Protein AF-A0A656JWQ7-F1 (afdb_monomer)

Sequence (97 aa):
YGADPSVATGVGISLRDSANGDPMNFVGWPGNTGAGNPGGKLAGWYPVLDQTTNQGDSQAGYTRYTKVITAVLEKLPRRQPTAGRVDATAYVLVKVQ

Radius of gyration: 17.33 Å; Cα contacts (8 Å, |Δi|>4): 131; chains: 1; bounding box: 42×23×44 Å

Foldseek 3Di:
DPPDLQAKPQKDKWKAFPQPRHTADCACRLDDDDDPDDDDRSRRHDPPPPSWDWPQDPDPPDTDIDTDMDIDIGGHPPGDIHHHDDDDDDDDDDDDD

Solvent-accessible surface area (backbone atoms only — not comparable to full-atom values): 6421 Å² total; per-residue (Å²): 133,89,79,53,78,63,42,42,40,35,59,47,77,48,40,22,39,59,80,80,64,47,80,50,51,54,70,71,64,74,71,68,95,58,98,85,47,65,59,53,58,62,30,30,44,70,66,87,72,62,78,41,46,78,72,51,58,97,51,90,95,55,75,42,70,50,72,62,71,40,79,39,84,41,75,36,88,99,45,72,67,46,74,51,51,83,85,87,86,85,83,89,84,86,84,87,133

InterPro domains:
  IPR000259 Fimbrial-type adhesion domain [PF00419] (6-97)

pLDDT: mean 87.5, std 11.13, range [48.53, 97.06]

Structure (mmCIF, N/CA/C/O backbone):
data_AF-A0A656JWQ7-F1
#
_entry.id   AF-A0A656JWQ7-F1
#
loop_
_atom_site.group_PDB
_atom_site.id
_atom_site.type_symbol
_atom_site.label_atom_id
_atom_site.label_alt_id
_atom_site.label_comp_id
_atom_site.label_asym_id
_atom_site.label_entity_id
_atom_site.label_seq_id
_atom_site.pdbx_PDB_ins_code
_atom_site.Cartn_x
_atom_site.Cartn_y
_atom_site.Cartn_z
_atom_site.occupancy
_atom_site.B_iso_or_equiv
_atom_site.auth_seq_id
_atom_site.auth_comp_id
_atom_site.auth_asym_id
_atom_site.auth_atom_id
_atom_site.pdbx_PDB_model_num
ATOM 1 N N . TYR A 1 1 ? -14.790 -9.903 11.978 1.00 58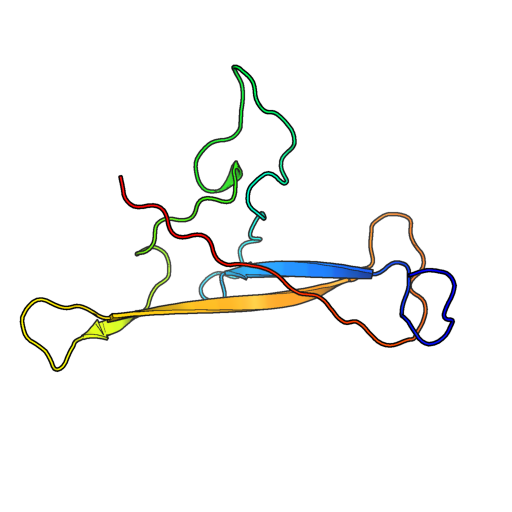.91 1 TYR A N 1
ATOM 2 C CA . TYR A 1 1 ? -14.608 -8.540 12.523 1.00 58.91 1 TYR A CA 1
ATOM 3 C C . TYR A 1 1 ? -15.812 -8.187 13.385 1.00 58.91 1 TYR A C 1
ATOM 5 O O . TYR A 1 1 ? -16.918 -8.525 12.986 1.00 58.91 1 TYR A O 1
ATOM 13 N N . GLY A 1 2 ? -15.622 -7.571 14.555 1.00 63.81 2 GLY A N 1
ATOM 14 C CA . GLY A 1 2 ? -16.725 -7.095 15.412 1.00 63.81 2 GLY A CA 1
ATOM 15 C C . GLY A 1 2 ? -17.325 -8.099 16.409 1.00 63.81 2 GLY A C 1
ATOM 16 O O . GLY A 1 2 ? -18.136 -7.689 17.229 1.00 63.81 2 GLY A O 1
ATOM 17 N N . ALA A 1 3 ? -16.918 -9.373 16.376 1.00 74.12 3 ALA A N 1
ATOM 18 C CA . ALA A 1 3 ? -17.308 -10.391 17.367 1.00 74.12 3 ALA A CA 1
ATOM 19 C C . ALA A 1 3 ? -16.127 -10.881 18.229 1.00 74.12 3 ALA A C 1
ATOM 21 O O . ALA A 1 3 ? -16.326 -11.312 19.359 1.00 74.12 3 ALA A O 1
ATOM 22 N N . ASP A 1 4 ? -14.901 -10.789 17.705 1.00 86.56 4 ASP A N 1
ATOM 23 C CA . ASP A 1 4 ? -13.673 -11.108 18.432 1.00 86.56 4 ASP A CA 1
ATOM 24 C C . ASP A 1 4 ? -13.085 -9.809 19.019 1.00 86.56 4 ASP A C 1
ATOM 26 O O . ASP A 1 4 ? -12.669 -8.941 18.242 1.00 86.56 4 ASP A O 1
ATOM 30 N N . PRO A 1 5 ? -13.042 -9.648 20.357 1.00 87.12 5 PRO A N 1
ATOM 31 C CA . PRO A 1 5 ? -12.533 -8.439 21.005 1.00 87.12 5 PRO A CA 1
ATOM 32 C C . PRO A 1 5 ? -11.018 -8.260 20.839 1.00 87.12 5 PRO A C 1
ATOM 34 O O . PRO A 1 5 ? -10.494 -7.188 21.123 1.00 87.12 5 PRO A O 1
ATOM 37 N N . SER A 1 6 ? -10.302 -9.292 20.383 1.00 92.69 6 SER A N 1
ATOM 38 C CA . SER A 1 6 ? -8.870 -9.214 20.099 1.00 92.69 6 SER A CA 1
ATOM 39 C C . SER A 1 6 ? -8.550 -8.588 18.741 1.00 92.69 6 SER A C 1
ATOM 41 O O . SER A 1 6 ? -7.377 -8.358 18.452 1.00 92.69 6 SER A O 1
ATOM 43 N N . VAL A 1 7 ? -9.559 -8.313 17.907 1.00 95.12 7 VAL A N 1
ATOM 44 C CA . VAL A 1 7 ? -9.412 -7.670 16.595 1.00 95.12 7 VAL A CA 1
ATOM 45 C C . VAL A 1 7 ? -9.776 -6.193 16.717 1.00 95.12 7 VAL A C 1
ATOM 47 O O . VAL A 1 7 ? -10.846 -5.846 17.218 1.00 95.12 7 VAL A O 1
ATOM 50 N N . ALA A 1 8 ? -8.894 -5.315 16.239 1.00 95.62 8 ALA A N 1
ATOM 51 C CA . ALA A 1 8 ? -9.114 -3.876 16.296 1.00 95.62 8 ALA A CA 1
ATOM 52 C C . ALA A 1 8 ? -10.334 -3.483 15.456 1.00 95.62 8 ALA A C 1
ATOM 54 O O . ALA A 1 8 ? -10.506 -3.965 14.336 1.00 95.62 8 ALA A O 1
ATOM 55 N N . THR A 1 9 ? -11.159 -2.571 15.971 1.00 95.00 9 THR A N 1
ATOM 56 C CA . THR A 1 9 ? -12.286 -1.990 15.237 1.00 95.00 9 THR A CA 1
ATOM 57 C C . THR A 1 9 ? -12.093 -0.498 14.991 1.00 95.00 9 THR A C 1
ATOM 59 O O . THR A 1 9 ? -11.282 0.136 15.657 1.00 95.00 9 THR A O 1
ATOM 62 N N . GLY A 1 10 ? -12.796 0.081 14.011 1.00 94.94 10 GLY A N 1
ATOM 63 C CA . GLY A 1 10 ? -12.740 1.522 13.725 1.00 94.94 10 GLY A CA 1
ATOM 64 C C . GLY A 1 10 ? -11.453 2.009 13.048 1.00 94.94 10 GLY A C 1
ATOM 65 O O . GLY A 1 10 ? -11.214 3.217 13.004 1.00 94.94 10 GLY A O 1
ATOM 66 N N . VAL A 1 11 ? -10.655 1.089 12.507 1.00 96.62 11 VAL A N 1
ATOM 67 C CA . VAL A 1 11 ? -9.410 1.352 11.771 1.00 96.62 11 VAL A CA 1
ATOM 68 C C . VAL A 1 11 ? -9.458 0.763 10.360 1.00 96.62 11 VAL A C 1
ATOM 70 O O . VAL A 1 11 ? -10.235 -0.158 10.103 1.00 96.62 11 VAL A O 1
ATOM 73 N N . GLY A 1 12 ? -8.638 1.298 9.458 1.00 95.00 12 GLY A N 1
ATOM 74 C CA . GLY A 1 12 ? -8.451 0.826 8.087 1.00 95.00 12 GLY A CA 1
ATOM 75 C C . GLY A 1 12 ? -6.994 0.951 7.640 1.00 95.00 12 GLY A C 1
ATOM 76 O O . GLY A 1 12 ? -6.172 1.515 8.361 1.00 95.00 12 GLY A O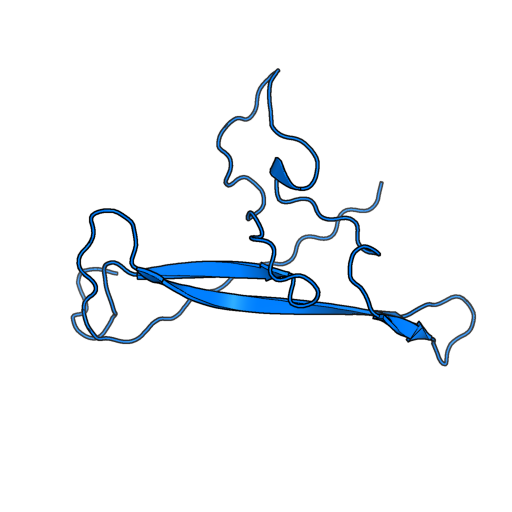 1
ATOM 77 N N . ILE A 1 13 ? -6.679 0.410 6.462 1.00 96.69 13 ILE A N 1
ATOM 78 C CA . ILE A 1 13 ? -5.368 0.559 5.822 1.00 96.69 13 ILE A CA 1
ATOM 79 C C . ILE A 1 13 ? -5.531 1.422 4.571 1.00 96.69 13 ILE A C 1
ATOM 81 O O . ILE A 1 13 ? -6.300 1.060 3.679 1.00 96.69 13 ILE A O 1
ATOM 85 N N . SER A 1 14 ? -4.786 2.521 4.488 1.00 95.56 14 SER A N 1
ATOM 86 C CA . SER A 1 14 ? -4.596 3.283 3.252 1.00 95.56 14 SER A CA 1
ATOM 87 C C . SER A 1 14 ? -3.207 3.029 2.672 1.00 95.56 14 SER A C 1
ATOM 89 O O . SER A 1 14 ? -2.298 2.565 3.364 1.00 95.56 14 SER A O 1
ATOM 91 N N . LEU A 1 15 ? -3.044 3.291 1.376 1.00 96.06 15 LEU A N 1
ATOM 92 C CA . LEU A 1 15 ? -1.763 3.179 0.686 1.00 96.06 15 LEU A CA 1
ATOM 93 C C . LEU A 1 15 ? -1.271 4.567 0.284 1.00 96.06 15 LEU A C 1
ATOM 95 O O . LEU A 1 15 ? -2.066 5.440 -0.070 1.00 96.06 15 LEU A O 1
ATOM 99 N N . ARG A 1 16 ? 0.045 4.761 0.316 1.00 96.12 16 ARG A N 1
ATOM 100 C CA . ARG A 1 16 ? 0.715 5.953 -0.205 1.00 96.12 16 ARG A CA 1
ATOM 101 C C . ARG A 1 16 ? 1.855 5.563 -1.124 1.00 96.12 16 ARG A C 1
ATOM 103 O O . ARG A 1 16 ? 2.556 4.587 -0.855 1.00 96.12 16 ARG A O 1
ATOM 110 N N . ASP A 1 17 ? 2.059 6.348 -2.169 1.00 94.81 17 ASP A N 1
ATOM 111 C CA . ASP A 1 17 ? 3.269 6.247 -2.972 1.00 94.81 17 ASP A CA 1
ATOM 112 C C . ASP A 1 17 ? 4.454 6.716 -2.118 1.00 94.81 17 ASP A C 1
ATOM 114 O O . ASP A 1 17 ? 4.439 7.821 -1.573 1.00 94.81 17 ASP A O 1
ATOM 118 N N . SER A 1 18 ? 5.460 5.863 -1.926 1.00 94.50 18 SER A N 1
ATOM 119 C CA . SER A 1 18 ? 6.552 6.176 -1.001 1.00 94.50 18 SER A CA 1
ATOM 120 C C . SER A 1 18 ? 7.506 7.246 -1.534 1.00 94.50 18 SER A C 1
ATOM 122 O O . SER A 1 18 ? 8.251 7.813 -0.738 1.00 94.50 18 SER A O 1
ATOM 124 N N . ALA A 1 19 ? 7.511 7.530 -2.842 1.00 92.94 19 ALA A N 1
ATOM 125 C CA . ALA A 1 19 ? 8.416 8.519 -3.423 1.00 92.94 19 ALA A CA 1
ATOM 126 C C . ALA A 1 19 ? 7.960 9.958 -3.145 1.00 92.94 19 ALA A C 1
ATOM 128 O O . ALA A 1 19 ? 8.795 10.834 -2.926 1.00 92.94 19 ALA A O 1
ATOM 129 N N . ASN A 1 20 ? 6.647 10.204 -3.145 1.00 92.75 20 ASN A N 1
ATOM 130 C CA . ASN A 1 20 ? 6.085 11.551 -3.010 1.00 92.75 20 ASN A CA 1
ATOM 131 C C . ASN A 1 20 ? 5.049 11.700 -1.877 1.00 92.75 20 ASN A C 1
ATOM 133 O O . ASN A 1 20 ? 4.666 12.818 -1.542 1.00 92.75 20 ASN A O 1
ATOM 137 N N . GLY A 1 21 ? 4.624 10.600 -1.249 1.00 93.94 21 GLY A N 1
ATOM 138 C CA . GLY A 1 21 ? 3.658 10.593 -0.151 1.00 93.94 21 GLY A CA 1
ATOM 139 C C . GLY A 1 21 ? 2.192 10.694 -0.582 1.00 93.94 21 GLY A C 1
ATOM 140 O O . GLY A 1 21 ? 1.319 10.766 0.295 1.00 93.94 21 GLY A O 1
ATOM 141 N N . ASP A 1 22 ? 1.900 10.683 -1.886 1.00 94.19 22 ASP A N 1
ATOM 142 C CA . ASP A 1 22 ? 0.544 10.825 -2.417 1.00 94.19 22 ASP A CA 1
ATOM 143 C C . ASP A 1 22 ? -0.349 9.648 -1.999 1.00 94.19 22 ASP A C 1
ATOM 145 O O . ASP A 1 22 ? 0.093 8.495 -2.025 1.00 94.19 22 ASP A O 1
ATOM 149 N N . PRO A 1 23 ? -1.626 9.895 -1.648 1.00 93.62 23 PRO A N 1
ATOM 150 C CA . PRO A 1 23 ? -2.574 8.824 -1.372 1.00 93.62 23 PRO A CA 1
ATOM 151 C C . PRO A 1 23 ? -2.851 7.989 -2.628 1.00 93.62 23 PRO A C 1
ATOM 153 O O . PRO A 1 23 ? -3.022 8.516 -3.732 1.00 93.62 23 PRO A O 1
ATOM 156 N N . MET A 1 24 ? -2.944 6.673 -2.443 1.00 93.94 24 MET A N 1
ATOM 157 C CA . MET A 1 24 ? -3.259 5.720 -3.498 1.00 93.94 24 MET A CA 1
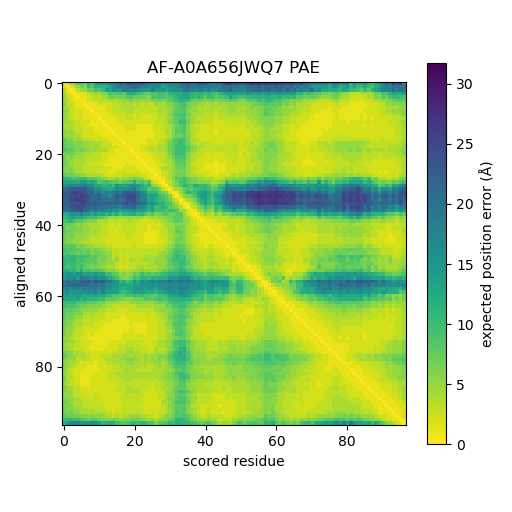ATOM 158 C C . MET A 1 24 ? -4.650 5.111 -3.306 1.00 93.94 24 MET A C 1
ATOM 160 O O . MET A 1 24 ? -4.963 4.559 -2.253 1.00 93.94 24 MET A O 1
ATOM 164 N N . ASN A 1 25 ? -5.474 5.177 -4.350 1.00 92.94 25 ASN A N 1
ATOM 165 C CA . ASN A 1 25 ? -6.787 4.550 -4.393 1.00 92.94 25 ASN A CA 1
ATOM 166 C C . ASN A 1 25 ? -6.655 3.069 -4.756 1.00 92.94 25 ASN A C 1
ATOM 168 O O . ASN A 1 25 ? -5.899 2.710 -5.660 1.00 92.94 25 ASN A O 1
ATOM 172 N N . PHE A 1 26 ? -7.450 2.213 -4.116 1.00 92.38 26 PHE A N 1
ATOM 173 C CA . PHE A 1 26 ? -7.630 0.837 -4.577 1.00 92.38 26 PHE A CA 1
ATOM 174 C C . PHE A 1 26 ? -8.471 0.805 -5.858 1.00 92.38 26 PHE A C 1
ATOM 176 O O . PHE A 1 26 ? -9.375 1.625 -6.051 1.00 92.38 26 PHE A O 1
ATOM 183 N N . VAL A 1 27 ? -8.200 -0.170 -6.727 1.00 89.88 27 VAL A N 1
ATOM 184 C CA . VAL A 1 27 ? -8.988 -0.382 -7.948 1.00 89.88 27 VAL A CA 1
ATOM 185 C C . VAL A 1 27 ? -10.459 -0.603 -7.579 1.00 89.88 27 VAL A C 1
ATOM 187 O O . VAL A 1 27 ? -10.775 -1.433 -6.731 1.00 89.88 27 VAL A O 1
ATOM 190 N N . GLY A 1 28 ? -11.362 0.154 -8.206 1.00 78.00 28 GLY A N 1
ATOM 191 C CA . GLY A 1 28 ? -12.812 0.051 -7.981 1.00 78.00 28 GLY A CA 1
ATOM 192 C C . GLY A 1 28 ? -13.345 0.774 -6.735 1.00 78.00 28 GLY A C 1
ATOM 193 O O . GLY A 1 28 ? -14.558 0.899 -6.588 1.00 78.00 28 GLY A O 1
ATOM 194 N N . TRP A 1 29 ? -12.473 1.321 -5.882 1.00 74.00 29 TRP A N 1
ATOM 195 C CA . TRP A 1 29 ? -12.853 2.107 -4.698 1.00 74.00 29 TRP A CA 1
ATOM 196 C C . TRP A 1 29 ? -13.683 3.379 -4.962 1.00 74.00 29 TRP A C 1
ATOM 198 O O . TRP A 1 29 ? -14.572 3.674 -4.165 1.00 74.00 29 TRP A O 1
ATOM 208 N N . PRO A 1 30 ? -13.452 4.155 -6.040 1.00 68.44 30 PRO A N 1
ATOM 209 C CA . PRO A 1 30 ? -14.112 5.451 -6.226 1.00 68.44 30 PRO A CA 1
ATOM 210 C C . PRO A 1 30 ? -15.623 5.390 -6.460 1.00 68.44 30 PRO A C 1
ATOM 212 O O . PRO A 1 30 ? -16.240 6.446 -6.529 1.00 68.44 30 PRO A O 1
ATOM 215 N N . GLY A 1 31 ? -16.206 4.195 -6.612 1.00 61.09 31 GLY A N 1
ATOM 216 C CA . GLY A 1 31 ? -17.649 4.012 -6.735 1.00 61.09 31 GLY A CA 1
ATOM 217 C C . GLY A 1 31 ? -18.268 4.779 -7.905 1.00 61.09 31 GLY A C 1
ATOM 218 O O . GLY A 1 31 ? -18.841 5.842 -7.719 1.00 61.09 31 GLY A O 1
ATOM 219 N N . ASN A 1 32 ? -18.170 4.224 -9.112 1.00 54.78 32 ASN A N 1
ATOM 220 C CA . ASN A 1 32 ? -19.120 4.382 -10.220 1.00 54.78 32 ASN A CA 1
ATOM 221 C C . ASN A 1 32 ? -18.607 3.533 -11.395 1.00 54.78 32 ASN A C 1
ATOM 223 O O . ASN A 1 32 ? -17.403 3.493 -11.654 1.00 54.78 32 ASN A O 1
ATOM 227 N N . THR A 1 33 ? -19.508 2.820 -12.075 1.00 52.41 33 THR A N 1
ATOM 228 C CA . THR A 1 33 ? -19.209 1.920 -13.206 1.00 52.41 33 THR A CA 1
ATOM 229 C C . THR A 1 33 ? -19.930 2.342 -14.502 1.00 52.41 33 THR A C 1
ATOM 231 O O . THR A 1 33 ? -20.175 1.512 -15.372 1.00 52.41 33 THR A O 1
ATOM 234 N N . GLY A 1 34 ? -20.225 3.640 -14.685 1.00 55.06 34 GLY A N 1
ATOM 235 C CA . GLY A 1 34 ? -20.944 4.209 -15.844 1.00 55.06 34 GLY A CA 1
ATOM 236 C C . GLY A 1 34 ? -20.239 5.360 -16.597 1.00 55.06 34 GLY A C 1
ATOM 237 O O . GLY A 1 34 ? -19.052 5.626 -16.432 1.00 55.06 34 GLY A O 1
ATOM 238 N N . ALA A 1 35 ? -20.957 6.062 -17.478 1.00 48.53 35 ALA A N 1
ATOM 239 C CA . ALA A 1 35 ? -20.419 7.216 -18.207 1.00 48.53 35 ALA A CA 1
ATOM 240 C C . ALA A 1 35 ? -20.237 8.412 -17.247 1.00 48.53 35 ALA A C 1
ATOM 242 O O . ALA A 1 35 ? -21.214 9.016 -16.815 1.00 48.53 35 ALA A O 1
ATOM 243 N N . GLY A 1 36 ? -18.989 8.704 -16.863 1.00 62.12 36 GLY A N 1
ATOM 244 C CA . GLY A 1 36 ? -18.637 9.641 -15.781 1.00 62.12 36 GLY A CA 1
ATOM 245 C C . GLY A 1 36 ? -17.617 9.089 -14.775 1.00 62.12 36 GLY A C 1
ATOM 246 O O . GLY A 1 36 ? -17.325 9.744 -13.776 1.00 62.12 36 GLY A O 1
ATOM 247 N N . ASN A 1 37 ? -17.079 7.887 -15.016 1.00 68.38 37 ASN A N 1
ATOM 248 C CA . ASN A 1 37 ? -16.155 7.241 -14.089 1.00 68.38 37 ASN A CA 1
ATOM 249 C C . ASN A 1 37 ? -14.7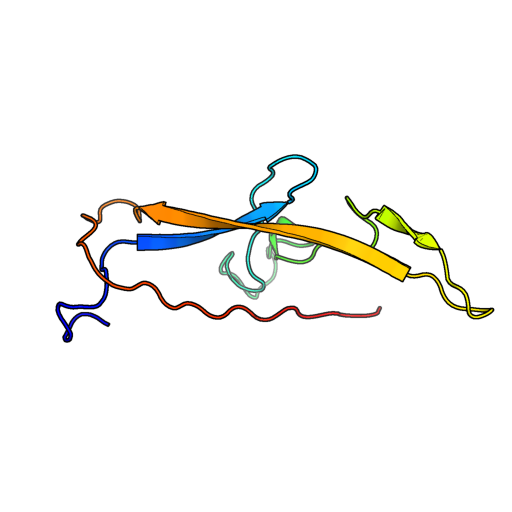98 7.945 -14.000 1.00 68.38 37 ASN A C 1
ATOM 251 O O . ASN A 1 37 ? -14.253 8.382 -15.019 1.00 68.38 37 ASN A O 1
ATOM 255 N N . PRO A 1 38 ? -14.191 7.952 -12.804 1.00 71.81 38 PRO A N 1
ATOM 256 C CA . PRO A 1 38 ? -12.791 8.304 -12.669 1.00 71.81 38 PRO A CA 1
ATOM 257 C C . PRO A 1 38 ? -11.928 7.351 -13.506 1.00 71.81 38 PRO A C 1
ATOM 259 O O . PRO A 1 38 ? -12.135 6.139 -13.498 1.00 71.81 38 PRO A O 1
ATOM 262 N N . GLY A 1 39 ? -10.968 7.917 -14.238 1.00 81.31 39 GLY A N 1
ATOM 263 C CA . GLY A 1 39 ? -9.920 7.197 -14.965 1.00 81.31 39 GLY A CA 1
ATOM 264 C C . GLY A 1 39 ? -8.555 7.346 -14.286 1.00 81.31 39 GLY A C 1
ATOM 265 O O . GLY A 1 39 ? -8.395 8.124 -13.342 1.00 81.31 39 GLY A O 1
ATOM 266 N N . GLY A 1 40 ? -7.551 6.608 -14.771 1.00 86.19 40 GLY A N 1
ATOM 267 C CA . GLY A 1 40 ? -6.168 6.717 -14.286 1.00 86.19 40 GLY A CA 1
ATOM 268 C C . GLY A 1 40 ? -6.045 6.558 -12.765 1.00 86.19 40 GLY A C 1
ATOM 269 O O . GLY A 1 40 ? -6.684 5.683 -12.176 1.00 86.19 40 GLY A O 1
ATOM 270 N N . LYS A 1 41 ? -5.262 7.435 -12.118 1.00 88.44 41 LYS A N 1
ATOM 271 C CA . LYS A 1 41 ? -5.011 7.394 -10.663 1.00 88.44 41 LYS A CA 1
ATOM 272 C C . LYS A 1 41 ? -6.295 7.512 -9.841 1.00 88.44 41 LYS A C 1
ATOM 274 O O . LYS A 1 41 ? -6.425 6.877 -8.797 1.00 88.44 41 LYS A O 1
ATOM 279 N N . LEU A 1 42 ? -7.276 8.278 -10.330 1.00 86.19 42 LEU A N 1
ATOM 280 C CA . LEU A 1 42 ? -8.565 8.398 -9.655 1.00 86.19 42 LEU A CA 1
ATOM 281 C C . LEU A 1 42 ? -9.309 7.064 -9.632 1.00 86.19 42 LEU A C 1
ATOM 283 O O . LEU A 1 42 ? -10.031 6.844 -8.681 1.00 86.19 42 LEU A O 1
ATOM 287 N N . ALA A 1 43 ? -9.096 6.174 -10.605 1.00 88.06 43 ALA A N 1
ATOM 288 C CA . ALA A 1 43 ? -9.678 4.829 -10.675 1.00 88.06 43 ALA A CA 1
ATOM 289 C C . ALA A 1 43 ? -8.890 3.750 -9.904 1.00 88.06 43 ALA A C 1
ATOM 291 O O . ALA A 1 43 ? -9.292 2.586 -9.901 1.00 88.06 43 ALA A O 1
ATOM 292 N N . GLY A 1 44 ? -7.741 4.113 -9.324 1.00 90.94 44 GLY A N 1
ATOM 293 C CA . GLY A 1 44 ? -6.773 3.173 -8.755 1.00 90.94 44 GLY A CA 1
ATOM 294 C C . GLY A 1 44 ? -5.787 2.575 -9.769 1.00 90.94 44 GLY A C 1
ATOM 295 O O . GLY A 1 44 ? -5.058 1.647 -9.430 1.00 90.94 44 GLY A O 1
ATOM 296 N N . TRP A 1 45 ? -5.734 3.092 -11.005 1.00 91.19 45 TRP A N 1
ATOM 297 C CA . TRP A 1 45 ? -4.753 2.675 -12.014 1.00 91.19 45 TRP A CA 1
ATOM 298 C C . TRP A 1 45 ? -3.557 3.628 -12.036 1.00 91.19 45 TRP A C 1
ATOM 300 O O . TRP A 1 45 ? -3.687 4.805 -12.371 1.00 91.19 45 TRP A O 1
ATOM 310 N N . TYR A 1 46 ? -2.375 3.105 -11.726 1.00 92.31 46 TYR A N 1
ATOM 311 C CA . TYR A 1 46 ? -1.128 3.868 -11.692 1.00 92.31 46 TYR A CA 1
ATOM 312 C C . TYR A 1 46 ? -0.202 3.395 -12.820 1.00 92.31 46 TYR A C 1
ATOM 314 O O . TYR A 1 46 ? -0.048 2.182 -12.984 1.00 92.31 46 TYR A O 1
ATOM 322 N N . PRO A 1 47 ? 0.412 4.301 -13.607 1.00 91.88 47 PRO A N 1
ATOM 323 C CA . PRO A 1 47 ? 1.382 3.903 -14.622 1.00 91.88 47 PRO A CA 1
ATOM 324 C C . PRO A 1 47 ? 2.546 3.138 -13.991 1.00 91.88 47 PRO A C 1
ATOM 326 O O . PRO A 1 47 ? 3.099 3.574 -12.983 1.00 91.88 47 PRO A O 1
ATOM 329 N N . VAL A 1 48 ? 2.938 2.018 -14.602 1.00 88.56 48 VAL A N 1
ATOM 330 C CA . VAL A 1 48 ? 3.951 1.113 -14.033 1.00 88.56 48 VAL A CA 1
ATOM 331 C C . VAL A 1 48 ? 5.324 1.767 -13.869 1.00 88.56 48 VAL A C 1
ATOM 333 O O . VAL A 1 48 ? 6.072 1.365 -12.992 1.00 88.56 48 VAL A O 1
ATOM 336 N N . LEU A 1 49 ? 5.645 2.781 -14.679 1.00 90.19 49 LEU A N 1
ATOM 337 C CA . LEU A 1 49 ? 6.926 3.493 -14.621 1.00 90.19 49 LEU A CA 1
ATOM 338 C C . LEU A 1 49 ? 6.902 4.717 -13.692 1.00 90.19 49 LEU A C 1
ATOM 340 O O . LEU A 1 49 ? 7.962 5.252 -13.371 1.00 90.19 49 LEU A O 1
ATOM 344 N N . ASP A 1 50 ? 5.724 5.160 -13.243 1.00 90.50 50 ASP A N 1
ATOM 345 C CA . ASP A 1 50 ? 5.601 6.351 -12.399 1.00 90.50 50 ASP A CA 1
ATOM 346 C C . ASP A 1 50 ? 6.126 6.082 -10.985 1.00 90.50 50 ASP A C 1
ATOM 348 O O . ASP A 1 50 ? 5.736 5.103 -10.339 1.00 90.50 50 ASP A O 1
ATOM 352 N N . GLN A 1 51 ? 6.991 6.977 -10.501 1.00 88.69 51 GLN A N 1
ATOM 353 C CA . GLN A 1 51 ? 7.637 6.882 -9.188 1.00 88.69 51 GLN A CA 1
ATOM 354 C C . GLN A 1 51 ? 8.322 5.524 -8.951 1.00 88.69 51 GLN A C 1
ATOM 356 O O . GLN A 1 51 ? 8.223 4.929 -7.877 1.00 88.69 51 GLN A O 1
ATOM 361 N N . THR A 1 52 ? 8.988 4.995 -9.981 1.00 89.75 52 THR A N 1
ATOM 362 C CA . THR A 1 52 ? 9.747 3.743 -9.888 1.00 89.75 52 THR A CA 1
ATOM 363 C C . THR A 1 52 ? 11.240 3.973 -10.023 1.00 89.75 52 THR A C 1
ATOM 365 O O . THR A 1 52 ? 11.695 4.931 -10.647 1.00 89.75 52 THR A O 1
ATOM 368 N N . THR A 1 53 ? 12.021 3.067 -9.445 1.00 88.50 53 THR A N 1
ATOM 369 C CA . THR A 1 53 ? 13.470 3.024 -9.636 1.00 88.50 53 THR A CA 1
ATOM 370 C C . THR A 1 53 ? 13.801 1.946 -10.658 1.00 88.50 53 THR A C 1
ATOM 372 O O . THR A 1 53 ? 13.460 0.779 -10.456 1.00 88.50 53 THR A O 1
ATOM 375 N N . ASN A 1 54 ? 14.478 2.331 -11.742 1.00 88.44 54 ASN A N 1
ATOM 376 C CA . ASN A 1 54 ? 15.049 1.387 -12.698 1.00 88.44 54 ASN A CA 1
ATOM 377 C C . ASN A 1 54 ? 16.240 0.673 -12.040 1.00 88.44 54 ASN A C 1
ATOM 379 O O . ASN A 1 54 ? 17.193 1.321 -11.614 1.00 88.44 54 ASN A O 1
ATO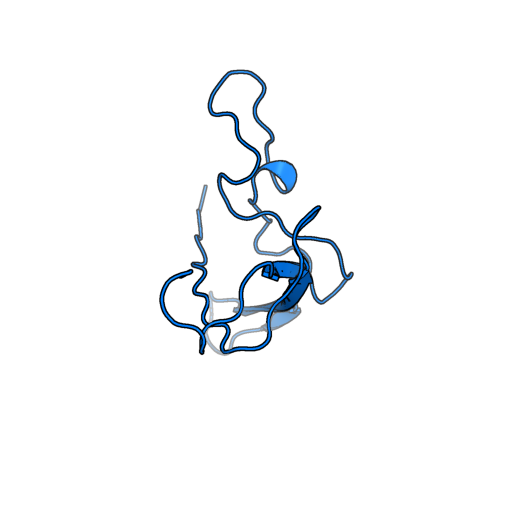M 383 N N . GLN A 1 55 ? 16.165 -0.650 -11.937 1.00 85.19 55 GLN A N 1
ATOM 384 C CA . GLN A 1 55 ? 17.206 -1.502 -11.353 1.00 85.19 55 GLN A CA 1
ATOM 385 C C . GLN A 1 55 ? 18.155 -2.081 -12.418 1.00 85.19 55 GLN A C 1
ATOM 387 O O . GLN A 1 55 ? 19.045 -2.864 -12.094 1.00 85.19 55 GLN A O 1
ATOM 392 N N . GLY A 1 56 ? 17.963 -1.719 -13.689 1.00 82.00 56 GLY A N 1
ATOM 393 C CA . GLY A 1 56 ? 18.573 -2.394 -14.828 1.00 82.00 56 GLY A CA 1
ATOM 394 C C . GLY A 1 56 ? 18.086 -3.838 -14.947 1.00 82.00 56 GLY A C 1
ATOM 395 O O . GLY A 1 56 ? 17.107 -4.244 -14.315 1.00 82.00 56 GLY A O 1
ATOM 396 N N . ASP A 1 57 ? 18.768 -4.629 -15.765 1.00 83.19 57 ASP A N 1
ATOM 397 C CA . ASP A 1 57 ? 18.642 -6.082 -15.714 1.00 83.19 57 ASP A CA 1
ATOM 398 C C . ASP A 1 57 ? 19.965 -6.744 -16.109 1.00 83.19 57 ASP A C 1
ATOM 400 O O . ASP A 1 57 ? 20.761 -6.173 -16.855 1.00 83.19 57 ASP A O 1
ATOM 404 N N . SER A 1 58 ? 20.208 -7.947 -15.591 1.00 77.81 58 SER A N 1
ATOM 405 C CA . SER A 1 58 ? 21.346 -8.783 -15.989 1.00 77.81 58 SER A CA 1
ATOM 406 C C . SER A 1 58 ? 21.035 -9.625 -17.230 1.00 77.81 58 SER A C 1
ATOM 408 O O . SER A 1 58 ? 21.948 -10.198 -17.825 1.00 77.81 58 SER A O 1
ATOM 410 N N . GLN A 1 59 ? 19.762 -9.691 -17.637 1.00 85.12 59 GLN A N 1
ATOM 411 C CA . GLN A 1 59 ? 19.301 -10.408 -18.822 1.00 85.12 59 GLN A CA 1
ATOM 412 C C . GLN A 1 59 ? 18.940 -9.445 -19.961 1.00 85.12 59 GLN A C 1
ATOM 414 O O . GLN A 1 59 ? 18.137 -8.526 -19.797 1.00 85.12 59 GLN A O 1
ATOM 419 N N . ALA A 1 60 ? 19.494 -9.695 -21.150 1.00 85.12 60 ALA A N 1
ATOM 420 C CA . ALA A 1 60 ? 19.186 -8.913 -22.343 1.00 85.12 60 ALA A CA 1
ATOM 421 C C . ALA A 1 60 ? 17.687 -8.979 -22.687 1.00 85.12 60 ALA A C 1
ATOM 423 O O . ALA A 1 60 ? 17.088 -10.055 -22.702 1.00 85.12 60 ALA A O 1
ATOM 424 N N . GLY A 1 61 ? 17.097 -7.819 -22.985 1.00 85.25 61 GLY A N 1
ATOM 425 C CA . GLY A 1 61 ? 15.683 -7.689 -23.349 1.00 85.25 61 GLY A CA 1
ATOM 426 C C . GLY A 1 61 ? 14.722 -7.473 -22.176 1.00 85.25 61 GLY A C 1
ATOM 427 O O . GLY A 1 61 ? 13.530 -7.307 -22.418 1.00 85.25 61 GLY A O 1
ATOM 428 N N . TYR A 1 62 ? 15.216 -7.426 -20.935 1.00 85.00 62 TYR A N 1
ATOM 429 C CA . TYR A 1 62 ? 14.406 -7.130 -19.752 1.00 85.00 62 TYR A CA 1
ATOM 430 C C . TYR A 1 62 ? 14.853 -5.831 -19.079 1.00 85.00 62 TYR A C 1
ATOM 432 O O . TYR A 1 62 ? 15.983 -5.367 -19.229 1.00 85.00 62 TYR A O 1
ATOM 440 N N . THR A 1 63 ? 13.935 -5.203 -18.350 1.00 87.94 63 THR A N 1
ATOM 441 C CA . THR A 1 63 ? 14.239 -4.078 -17.464 1.00 87.94 63 THR A CA 1
ATOM 442 C C . THR A 1 63 ? 13.405 -4.229 -16.209 1.00 87.94 63 THR A C 1
ATOM 444 O O . THR A 1 63 ? 12.180 -4.354 -16.281 1.00 87.94 63 THR A O 1
ATOM 447 N N . ARG A 1 64 ? 14.065 -4.228 -15.050 1.00 88.75 64 ARG A N 1
ATOM 448 C CA . ARG A 1 64 ? 13.395 -4.349 -13.761 1.00 88.75 64 ARG A CA 1
ATOM 449 C C . ARG A 1 64 ? 13.125 -2.975 -13.170 1.00 88.75 64 ARG A C 1
ATOM 451 O O . ARG A 1 64 ? 14.009 -2.124 -13.103 1.00 88.75 64 ARG A O 1
ATOM 458 N N . TYR A 1 65 ? 11.909 -2.801 -12.671 1.00 90.00 65 TYR A N 1
ATOM 459 C CA . TYR A 1 65 ? 11.497 -1.611 -11.940 1.00 90.00 65 TYR A CA 1
ATOM 460 C C . TYR A 1 65 ? 11.044 -2.002 -10.540 1.00 90.00 65 TYR A C 1
ATOM 462 O O . TYR A 1 65 ? 10.328 -2.988 -10.365 1.00 90.00 65 TYR A O 1
ATOM 470 N N . THR A 1 66 ? 11.440 -1.206 -9.553 1.00 91.75 66 THR A N 1
ATOM 471 C CA . THR A 1 66 ? 10.948 -1.325 -8.179 1.00 91.75 66 THR A CA 1
ATOM 472 C C . THR A 1 66 ? 10.062 -0.130 -7.867 1.00 91.75 66 THR A C 1
ATOM 474 O O . THR A 1 66 ? 10.475 1.014 -8.062 1.00 91.75 66 THR A O 1
ATOM 477 N N . LYS A 1 67 ? 8.861 -0.396 -7.345 1.00 92.50 67 LYS A N 1
ATOM 478 C CA . LYS A 1 67 ? 7.975 0.610 -6.754 1.00 92.50 67 LYS A CA 1
ATOM 479 C C . LYS A 1 67 ? 7.820 0.316 -5.269 1.00 92.50 67 LYS A C 1
ATOM 481 O O . LYS A 1 67 ? 7.524 -0.819 -4.899 1.00 92.50 67 LYS A O 1
ATOM 486 N N . VAL A 1 68 ? 8.010 1.331 -4.435 1.00 94.38 68 VAL A N 1
ATOM 487 C CA . VAL A 1 68 ? 7.791 1.229 -2.989 1.00 94.38 68 VAL A CA 1
ATOM 488 C C . VAL A 1 68 ? 6.444 1.874 -2.670 1.00 94.38 68 VAL A C 1
ATOM 490 O O . VAL A 1 68 ? 6.146 2.971 -3.144 1.00 94.38 68 VAL A O 1
ATOM 493 N N . ILE A 1 69 ? 5.610 1.154 -1.923 1.00 95.19 69 ILE A N 1
ATOM 494 C CA . ILE A 1 69 ? 4.284 1.598 -1.492 1.00 95.19 69 ILE A CA 1
ATOM 495 C C . ILE A 1 69 ? 4.234 1.472 0.027 1.00 95.19 69 ILE A C 1
ATOM 497 O O . ILE A 1 69 ? 4.566 0.422 0.580 1.00 95.19 69 ILE A O 1
ATOM 501 N N . THR A 1 70 ? 3.789 2.528 0.698 1.00 96.69 70 THR A N 1
ATOM 502 C CA . THR A 1 70 ? 3.650 2.558 2.154 1.00 96.69 70 THR A CA 1
ATOM 503 C C . THR A 1 70 ? 2.212 2.241 2.538 1.00 96.69 70 THR A C 1
ATOM 505 O O . THR A 1 70 ? 1.296 2.969 2.157 1.00 96.69 70 THR A O 1
ATOM 508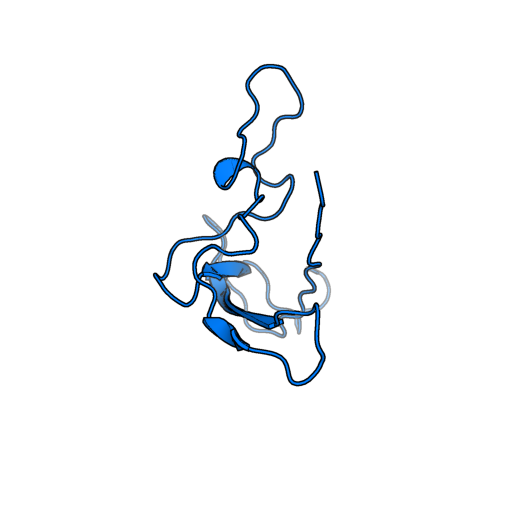 N N . ALA A 1 71 ? 2.009 1.189 3.331 1.00 97.06 71 ALA A N 1
ATOM 509 C CA . ALA A 1 71 ? 0.735 0.933 3.995 1.00 97.06 71 ALA A CA 1
ATOM 510 C C . ALA A 1 71 ? 0.643 1.737 5.299 1.00 97.06 71 ALA A C 1
ATOM 512 O O . ALA A 1 71 ? 1.577 1.741 6.101 1.00 97.06 71 ALA A O 1
ATOM 513 N N . VAL A 1 72 ? -0.485 2.410 5.514 1.00 97.00 72 VAL A N 1
ATOM 514 C CA . VAL A 1 72 ? -0.729 3.271 6.673 1.00 97.00 72 VAL A CA 1
ATOM 515 C C . VAL A 1 72 ? -1.962 2.773 7.414 1.00 97.00 72 VAL A C 1
ATOM 517 O O . VAL A 1 72 ? -3.053 2.726 6.852 1.00 97.00 72 VAL A O 1
ATOM 520 N N . LEU A 1 73 ? -1.791 2.419 8.688 1.00 97.00 73 LEU A N 1
ATOM 521 C CA . LEU A 1 73 ? -2.907 2.159 9.592 1.00 97.00 73 LEU A CA 1
ATOM 522 C C . LEU A 1 73 ? -3.539 3.487 10.013 1.00 97.00 73 LEU A C 1
ATOM 524 O O . LEU A 1 73 ? -2.872 4.338 10.600 1.00 97.00 73 LEU A O 1
ATOM 528 N N . GLU A 1 74 ? -4.829 3.650 9.745 1.00 96.06 74 GLU A N 1
ATOM 529 C CA . GLU A 1 74 ? -5.546 4.898 9.983 1.00 96.06 74 GLU A CA 1
ATOM 530 C C . GLU A 1 74 ? -6.875 4.691 10.713 1.00 96.06 74 GLU A C 1
ATOM 532 O O . GLU A 1 74 ? -7.530 3.653 10.614 1.00 96.06 74 GLU A O 1
ATOM 537 N N . LYS A 1 75 ? -7.294 5.717 11.457 1.00 96.44 75 LYS A N 1
ATOM 538 C CA . LYS A 1 75 ? -8.620 5.781 12.076 1.00 96.44 75 LYS A CA 1
ATOM 539 C C . LYS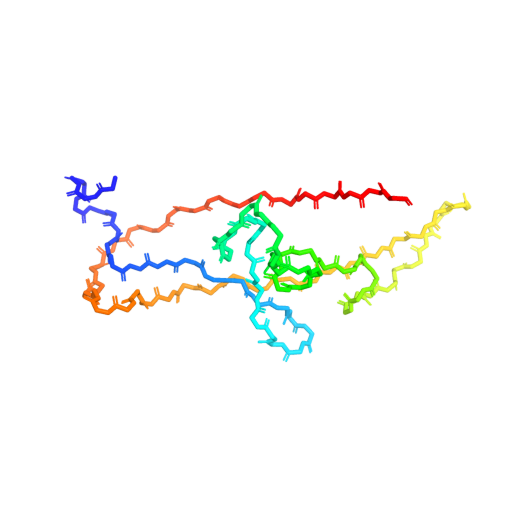 A 1 75 ? -9.667 6.072 11.003 1.00 96.44 75 LYS A C 1
ATOM 541 O O . LYS A 1 75 ? -9.550 7.054 10.274 1.00 96.44 75 LYS A O 1
ATOM 546 N N . LEU A 1 76 ? -10.741 5.285 10.978 1.00 94.81 76 LEU A N 1
ATOM 547 C CA . LEU A 1 76 ? -11.848 5.529 10.058 1.00 94.81 76 LEU A CA 1
ATOM 548 C C . LEU A 1 76 ? -12.668 6.764 10.481 1.00 94.81 76 LEU A C 1
ATOM 550 O O . LEU A 1 76 ? -12.909 6.971 11.681 1.00 94.81 76 LEU A O 1
ATOM 554 N N . PRO A 1 77 ? -13.166 7.567 9.521 1.00 93.94 77 PRO A N 1
ATOM 555 C CA . PRO A 1 77 ? -14.019 8.710 9.817 1.00 93.94 77 PRO A CA 1
ATOM 556 C C . PRO A 1 77 ? -15.229 8.312 10.667 1.00 93.94 77 PRO A C 1
ATOM 558 O O . PRO A 1 77 ? -15.910 7.326 10.385 1.00 93.94 77 PRO A O 1
ATOM 561 N N . ARG A 1 78 ? -15.518 9.104 11.708 1.00 94.38 78 ARG A N 1
ATOM 562 C CA . ARG A 1 78 ? -16.666 8.906 12.618 1.00 94.38 78 ARG A CA 1
ATOM 563 C C . ARG A 1 78 ? -16.686 7.553 13.353 1.00 94.38 78 ARG A C 1
ATOM 565 O O . ARG A 1 78 ? -17.727 7.162 13.876 1.00 94.38 78 ARG A O 1
ATOM 572 N N . ARG A 1 79 ? -15.560 6.838 13.435 1.00 94.06 79 ARG A N 1
ATOM 573 C CA . ARG A 1 79 ? -15.415 5.615 14.242 1.00 94.06 79 ARG A CA 1
ATOM 574 C C . ARG A 1 79 ? -14.433 5.839 15.387 1.00 94.06 79 ARG A C 1
ATOM 576 O O . ARG A 1 79 ? -13.511 6.642 15.268 1.00 94.06 79 ARG A O 1
ATOM 583 N N . GLN A 1 80 ? -14.630 5.149 16.507 1.00 95.25 80 GLN A N 1
ATOM 584 C CA . GLN A 1 80 ? -13.645 5.117 17.588 1.00 95.25 80 GLN A CA 1
ATOM 585 C C . GLN A 1 80 ? -12.792 3.856 17.452 1.00 95.25 80 GLN A C 1
ATOM 587 O O . GLN A 1 80 ? -13.367 2.767 17.451 1.00 95.25 80 GLN A O 1
ATOM 592 N N . PRO A 1 81 ? -11.461 3.987 17.300 1.00 95.50 81 PRO A N 1
ATOM 593 C CA . PRO A 1 81 ? -10.574 2.838 17.272 1.00 95.50 81 PRO A CA 1
ATOM 594 C C . PRO A 1 81 ? -10.636 2.040 18.572 1.00 95.50 81 PRO A C 1
ATOM 596 O O . PRO A 1 81 ? -10.633 2.626 19.655 1.00 95.50 81 PRO A O 1
ATOM 599 N N . THR A 1 82 ? -10.630 0.715 18.467 1.00 95.56 82 THR A N 1
ATO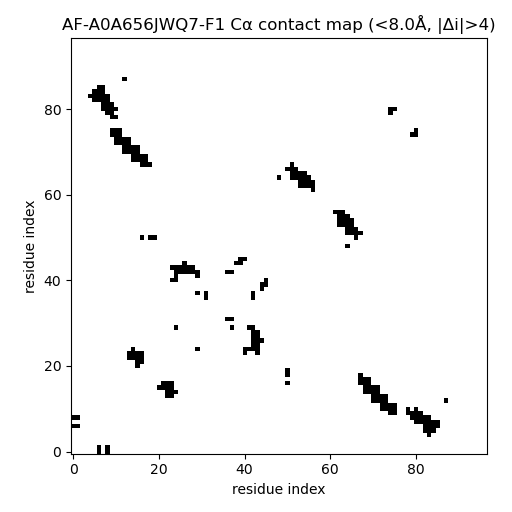M 600 C CA . THR A 1 82 ? -10.381 -0.180 19.603 1.00 95.56 82 THR A CA 1
ATOM 601 C C . THR A 1 82 ? -9.028 -0.856 19.438 1.00 95.56 82 THR A C 1
ATOM 603 O O . THR A 1 82 ? -8.592 -1.119 18.317 1.00 95.56 82 THR A O 1
ATOM 606 N N . ALA A 1 83 ? -8.357 -1.142 20.554 1.00 94.94 83 ALA A N 1
ATOM 607 C CA . ALA A 1 83 ? -7.130 -1.926 20.529 1.00 94.94 83 ALA A CA 1
ATOM 608 C C . ALA A 1 83 ? -7.406 -3.347 20.013 1.00 94.94 83 ALA A C 1
ATOM 610 O O . ALA A 1 83 ? -8.493 -3.889 20.211 1.00 94.94 83 ALA A O 1
ATOM 611 N N . GLY A 1 84 ? -6.410 -3.941 19.362 1.00 95.12 84 GLY A N 1
ATOM 612 C CA . GLY A 1 84 ? -6.478 -5.304 18.855 1.00 95.12 84 GLY A CA 1
ATOM 613 C C . GLY A 1 84 ? -5.548 -5.525 17.668 1.00 95.12 84 GLY A C 1
ATOM 614 O O . GLY A 1 84 ? -4.822 -4.628 17.240 1.00 95.12 84 GLY A O 1
ATOM 615 N N . ARG A 1 85 ? -5.578 -6.743 17.135 1.00 95.62 85 ARG A N 1
ATOM 616 C CA . ARG A 1 85 ? -4.860 -7.143 15.928 1.00 95.62 85 ARG A CA 1
ATOM 617 C C . ARG A 1 85 ? -5.500 -6.517 14.696 1.00 95.62 85 ARG A C 1
ATOM 619 O O . ARG A 1 85 ? -6.725 -6.420 14.606 1.00 95.62 85 ARG A O 1
ATOM 626 N N . VAL A 1 86 ? -4.655 -6.145 13.743 1.00 95.12 86 VAL A N 1
ATOM 627 C CA . VAL A 1 86 ? -5.047 -5.741 12.395 1.00 95.12 86 VAL A CA 1
ATOM 628 C C . VAL A 1 86 ? -4.404 -6.728 11.437 1.00 95.12 86 VAL A C 1
ATOM 630 O O . VAL A 1 86 ? -3.192 -6.916 11.472 1.00 95.12 86 VAL A O 1
ATOM 633 N N . ASP A 1 87 ? -5.229 -7.347 10.605 1.00 94.12 87 ASP A N 1
ATOM 634 C CA . ASP A 1 87 ? -4.798 -8.200 9.506 1.00 94.12 87 ASP A CA 1
ATOM 635 C C . ASP A 1 87 ? -5.561 -7.757 8.256 1.00 94.12 87 ASP A C 1
ATOM 637 O O . ASP A 1 87 ? -6.784 -7.589 8.290 1.00 94.12 87 ASP A O 1
ATOM 641 N N . ALA A 1 88 ? -4.825 -7.469 7.188 1.00 92.06 88 ALA A N 1
ATOM 642 C CA . ALA A 1 88 ? -5.360 -6.924 5.954 1.00 92.06 88 ALA A CA 1
ATOM 643 C C . ALA A 1 88 ? -4.561 -7.455 4.765 1.00 92.06 88 ALA A C 1
ATOM 645 O O . ALA A 1 88 ? -3.333 -7.506 4.785 1.00 92.06 88 ALA A O 1
ATOM 646 N N . THR A 1 89 ? -5.270 -7.805 3.696 1.00 94.19 89 THR A N 1
ATOM 647 C CA . THR A 1 89 ? -4.675 -8.257 2.438 1.00 94.19 89 THR A CA 1
ATOM 648 C C . THR A 1 89 ? -5.142 -7.350 1.311 1.00 94.19 89 THR A C 1
ATOM 650 O O . THR A 1 89 ? -6.334 -7.075 1.179 1.00 94.19 89 THR A O 1
ATOM 653 N N . ALA A 1 90 ? -4.201 -6.913 0.481 1.00 92.00 90 ALA A N 1
ATOM 654 C CA . ALA A 1 90 ? -4.470 -6.219 -0.768 1.00 92.00 90 ALA A CA 1
ATOM 655 C C . ALA A 1 90 ? -3.788 -6.958 -1.922 1.00 92.00 90 ALA A C 1
ATOM 657 O O . ALA A 1 90 ? -2.745 -7.585 -1.737 1.00 92.00 90 ALA A O 1
ATOM 658 N N . TYR A 1 91 ? -4.371 -6.859 -3.114 1.00 93.12 91 TYR A N 1
ATOM 659 C CA . TYR A 1 91 ? -3.833 -7.462 -4.329 1.00 93.12 91 TYR A CA 1
ATOM 660 C C . TYR A 1 91 ? -3.310 -6.384 -5.271 1.00 93.12 91 TYR A C 1
ATOM 662 O O . TYR A 1 91 ? -3.907 -5.315 -5.402 1.00 93.12 91 TYR A O 1
ATOM 670 N N . VAL A 1 92 ? -2.217 -6.695 -5.965 1.00 92.44 92 VAL A N 1
ATOM 671 C CA . VAL A 1 92 ? -1.691 -5.867 -7.051 1.00 92.44 92 VAL A CA 1
ATOM 672 C C . VAL A 1 92 ? -2.203 -6.430 -8.370 1.00 92.44 92 VAL A C 1
ATOM 674 O O . VAL A 1 92 ? -1.933 -7.581 -8.704 1.00 92.44 92 VAL A O 1
ATOM 677 N N . LEU A 1 93 ? -2.941 -5.613 -9.119 1.00 92.25 93 LEU A N 1
ATOM 678 C CA . LEU A 1 93 ? -3.394 -5.950 -10.463 1.00 92.25 93 LEU A CA 1
ATOM 679 C C . LEU A 1 93 ? -2.515 -5.227 -11.480 1.00 92.25 93 LEU A C 1
ATOM 681 O O . LEU A 1 93 ? -2.384 -4.005 -11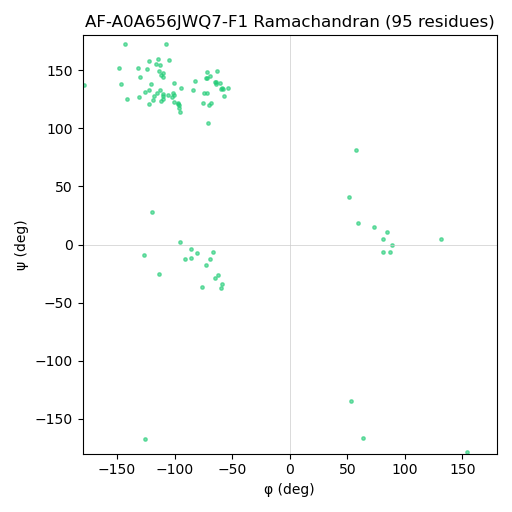.441 1.00 92.25 93 LEU A O 1
ATOM 685 N N . VAL A 1 94 ? -1.954 -5.985 -12.419 1.00 90.62 94 VAL A N 1
ATOM 686 C CA . VAL A 1 94 ? -1.187 -5.445 -13.544 1.00 90.62 94 VAL A CA 1
ATOM 687 C C . VAL A 1 94 ? -1.996 -5.654 -14.815 1.00 90.62 94 VAL A C 1
ATOM 689 O O . VAL A 1 94 ? -2.397 -6.774 -15.126 1.00 90.62 94 VAL A O 1
ATOM 692 N N . LYS A 1 95 ? -2.241 -4.569 -15.552 1.00 88.81 95 LYS A N 1
ATOM 693 C CA . LYS A 1 95 ? -2.896 -4.596 -16.861 1.00 88.81 95 LYS A CA 1
ATOM 694 C C . LYS A 1 95 ? -1.931 -4.056 -17.910 1.00 88.81 95 LYS A C 1
ATOM 696 O O . LYS A 1 95 ? -1.420 -2.951 -17.755 1.00 88.81 95 LYS A O 1
ATOM 701 N N . VAL A 1 96 ? -1.743 -4.818 -18.982 1.00 85.69 96 VAL A N 1
ATOM 702 C CA . VAL A 1 96 ? -1.019 -4.398 -20.189 1.00 85.69 96 VAL A CA 1
ATOM 703 C C . VAL A 1 96 ? -2.057 -4.007 -21.244 1.00 85.69 96 VAL A C 1
ATOM 705 O O . VAL A 1 96 ? -3.110 -4.646 -21.323 1.00 85.69 96 VAL A O 1
ATOM 708 N N . GLN A 1 97 ? -1.813 -2.920 -21.975 1.00 77.31 97 GLN A N 1
ATOM 709 C CA . GLN A 1 97 ? -2.704 -2.375 -23.006 1.00 77.31 97 GLN A CA 1
ATOM 710 C C . GLN A 1 97 ? -1.946 -2.210 -24.312 1.00 77.31 97 GLN A C 1
ATOM 712 O O . GLN A 1 97 ? -0.737 -1.895 -24.224 1.00 77.31 97 GLN A O 1
#

Mean predicted aligned error: 6.26 Å

Organism: NCBI:txid1194405

Secondary structure (DSSP, 8-state):
--S-TTB--SEEEEEEETTT--EEPPTTTT---STT---GGGGT---TTTT-EEEE-SSTT--EEE--EEEEEEEPTT-----SB------------